Protein AF-A0A414TSV4-F1 (afdb_monomer_lite)

Secondary structure (DSSP, 8-state):
--S----TT-EEEE-S-STTPPTT-EEEEEEEEEEEEEE-TTS-EEEEEEEETTTTTPPPPSSS---SSSEEEGGGEEEPBP-HHHHHHTTPEEEE---SSS-S--EEEEEEE--TTS-HHHHHHH-EEEEEEES-TT-------SS-------SBHHHHHHHHHHTTS------

Radius of gyration: 20.11 Å; chains: 1; bounding box: 57×29×60 Å

Sequence (175 aa):
MDKLCYIPGDLVMTNGVPLGTAKDVVYRVTSSDPSKILKLDDGTVLKGVVCLENIEGAELGDKGFLLGDCCAWVKDIVPINLVPAILEKNGWNKSTSWFYVGSEERGYQFSKELDDKWDELDRMTYGDLQISQSENLRDWKYINECNHYFHFEFTYVHELQHLLYALHIDSNLKI

Foldseek 3Di:
DLDDPDAFQDWWAFCCQPVQGDGPDIWTFHHKDQCDWDADPVRDIFGIWTATPRQQPDDDDDDGDPDDHRTDTPVGIDFAFDDPVQCVQVVWDWDQDDPDDDDDRFWIKTWDFDDPPDDPVVCVAPGIQIEIDGPDPDDDPDDDDDGDHDYDDDGGLRVVLVVCVVVVHDSNTDD

pLDDT: mean 70.59, std 18.83, range [32.66, 94.94]

Organism: NCBI:txid165179

Structure (mmCIF, N/CA/C/O backbone):
data_AF-A0A414TSV4-F1
#
_entry.id   AF-A0A414TSV4-F1
#
loop_
_atom_site.group_PDB
_atom_site.id
_atom_site.type_symbol
_atom_site.label_atom_id
_atom_site.label_alt_id
_atom_site.label_comp_id
_atom_site.label_asym_id
_atom_site.label_entity_id
_atom_site.label_seq_id
_atom_site.pdbx_PDB_ins_code
_atom_site.Cartn_x
_atom_site.Cartn_y
_atom_site.Cartn_z
_atom_site.occupancy
_atom_site.B_iso_or_equiv
_atom_site.auth_seq_id
_atom_site.auth_comp_id
_atom_site.auth_asym_id
_atom_site.auth_atom_id
_atom_site.pdbx_PDB_model_num
ATOM 1 N N . MET A 1 1 ? 3.062 9.499 12.745 1.00 42.50 1 MET A N 1
ATOM 2 C CA . MET A 1 1 ? 2.212 9.586 11.538 1.00 42.50 1 MET A CA 1
ATOM 3 C C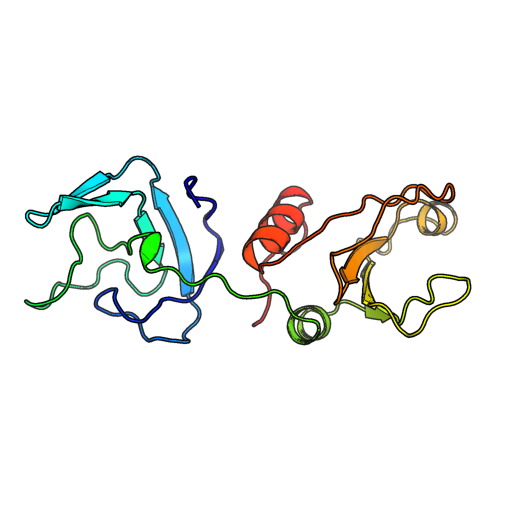 . MET A 1 1 ? 0.914 10.265 11.947 1.00 42.50 1 MET A C 1
ATOM 5 O O . MET A 1 1 ? 0.061 9.603 12.513 1.00 42.50 1 MET A O 1
ATOM 9 N N . ASP A 1 2 ? 0.803 11.584 11.767 1.00 46.34 2 ASP A N 1
ATOM 10 C CA . ASP A 1 2 ? -0.360 12.373 12.232 1.00 46.34 2 ASP A CA 1
ATOM 11 C C . ASP A 1 2 ? -1.339 12.764 11.111 1.00 46.34 2 ASP A C 1
ATOM 13 O O . ASP A 1 2 ? -2.305 13.484 11.354 1.00 46.34 2 ASP A O 1
ATOM 17 N N . LYS A 1 3 ? -1.130 12.287 9.879 1.00 63.00 3 LYS A N 1
ATOM 18 C CA . LYS A 1 3 ? -2.028 12.556 8.755 1.00 63.00 3 LYS A CA 1
ATOM 19 C C . LYS A 1 3 ? -2.385 11.239 8.078 1.00 63.00 3 LYS A C 1
ATOM 21 O O . LYS A 1 3 ? -1.498 10.477 7.715 1.00 63.00 3 LYS A O 1
ATOM 26 N N . LEU A 1 4 ? -3.682 10.961 7.977 1.00 70.94 4 LEU A N 1
ATOM 27 C CA . LEU A 1 4 ? -4.209 9.890 7.137 1.00 70.94 4 LEU A CA 1
ATOM 28 C C . LEU A 1 4 ? -3.798 10.182 5.687 1.00 70.94 4 LEU A C 1
ATOM 30 O O . LEU A 1 4 ? -4.111 11.258 5.178 1.00 70.94 4 LEU A O 1
ATOM 34 N N . CYS A 1 5 ? -3.104 9.237 5.054 1.00 82.50 5 CYS A N 1
ATOM 35 C CA . CYS A 1 5 ? -2.621 9.366 3.678 1.00 82.50 5 CYS A CA 1
ATOM 36 C C . CYS A 1 5 ? -3.336 8.426 2.699 1.00 82.50 5 CYS A C 1
ATOM 38 O O . CYS A 1 5 ? -3.011 8.451 1.525 1.00 82.50 5 CYS A O 1
ATOM 40 N N . TYR A 1 6 ? -4.283 7.600 3.151 1.00 91.81 6 TYR A N 1
ATOM 41 C CA . TYR A 1 6 ? -4.865 6.563 2.300 1.00 91.81 6 TYR A CA 1
ATOM 42 C C . TYR A 1 6 ? -6.037 7.078 1.463 1.00 91.81 6 TYR A C 1
ATOM 44 O O . TYR A 1 6 ? -6.955 7.703 2.005 1.00 91.81 6 TYR A O 1
ATOM 52 N N . ILE A 1 7 ? -6.028 6.771 0.168 1.00 91.56 7 ILE A N 1
ATOM 53 C CA . ILE A 1 7 ? -7.087 7.098 -0.794 1.00 91.56 7 ILE A CA 1
ATOM 54 C C . ILE A 1 7 ? -7.737 5.820 -1.348 1.00 91.56 7 ILE A C 1
ATOM 56 O O . ILE A 1 7 ? -7.153 4.738 -1.245 1.00 91.56 7 ILE A O 1
ATOM 60 N N . PRO A 1 8 ? -8.942 5.909 -1.941 1.00 92.50 8 PRO A N 1
ATOM 61 C CA . PRO A 1 8 ? -9.553 4.768 -2.615 1.00 92.50 8 PRO A CA 1
ATOM 62 C C . PRO A 1 8 ? -8.612 4.151 -3.659 1.00 92.50 8 PRO A C 1
ATOM 64 O O . PRO A 1 8 ? -8.054 4.862 -4.492 1.00 92.50 8 PRO A O 1
ATOM 67 N N . GLY A 1 9 ? -8.448 2.828 -3.616 1.00 92.44 9 GLY A N 1
ATOM 68 C CA . GLY A 1 9 ? -7.538 2.081 -4.487 1.00 92.44 9 GLY A CA 1
ATOM 69 C C . GLY A 1 9 ? -6.215 1.669 -3.838 1.00 92.44 9 GLY A C 1
ATOM 70 O O . GLY A 1 9 ? -5.592 0.721 -4.329 1.00 92.44 9 GLY A O 1
ATOM 71 N N . ASP A 1 10 ? -5.821 2.307 -2.732 1.00 94.94 10 ASP A N 1
ATOM 72 C CA . ASP A 1 10 ? -4.582 1.982 -2.022 1.00 94.94 10 ASP A CA 1
ATOM 73 C C . ASP A 1 10 ? -4.588 0.545 -1.498 1.00 94.94 10 ASP A C 1
ATOM 75 O O . ASP A 1 10 ? -5.600 0.042 -1.001 1.00 94.94 10 ASP A O 1
ATOM 79 N N . LEU A 1 11 ? -3.428 -0.103 -1.589 1.00 94.56 11 LEU A N 1
ATOM 80 C CA . LEU A 1 11 ? -3.197 -1.441 -1.062 1.00 94.56 11 LEU A CA 1
ATOM 81 C C . LEU A 1 11 ? -2.569 -1.353 0.323 1.00 94.56 11 LEU A C 1
ATOM 83 O O . LEU A 1 11 ? -1.513 -0.746 0.522 1.00 94.56 11 LEU A O 1
ATOM 87 N N . VAL A 1 12 ? -3.220 -1.999 1.283 1.00 92.50 12 VAL A N 1
ATOM 88 C CA . VAL A 1 12 ? -2.820 -1.981 2.687 1.00 92.50 12 VAL A CA 1
ATOM 89 C C . VAL A 1 12 ? -2.937 -3.367 3.308 1.00 92.50 12 VAL A C 1
ATOM 91 O O . VAL A 1 12 ? -3.697 -4.209 2.840 1.00 92.50 12 VAL A O 1
ATOM 94 N N . MET A 1 13 ? -2.200 -3.610 4.388 1.00 90.94 13 MET A N 1
ATOM 95 C CA . MET A 1 13 ? -2.432 -4.755 5.270 1.00 90.94 13 MET A CA 1
ATOM 96 C C . MET A 1 13 ? -3.025 -4.275 6.593 1.00 90.94 13 MET A C 1
ATOM 98 O O . MET A 1 13 ? -3.060 -3.078 6.882 1.00 90.94 13 MET A O 1
ATOM 102 N N . THR A 1 14 ? -3.470 -5.212 7.425 1.00 86.06 14 THR A N 1
ATOM 103 C CA . THR A 1 14 ? -3.866 -4.912 8.806 1.00 86.06 14 THR A CA 1
ATOM 104 C C . THR A 1 14 ? -3.026 -5.711 9.790 1.00 86.06 14 THR A C 1
ATOM 106 O O . THR A 1 14 ? -2.510 -6.783 9.470 1.00 86.06 14 THR A O 1
ATOM 109 N N . ASN A 1 15 ? -2.925 -5.217 11.018 1.00 84.12 15 ASN A N 1
ATOM 110 C CA . ASN A 1 15 ? -2.310 -5.944 12.128 1.00 84.12 15 ASN A CA 1
ATOM 111 C C . ASN A 1 15 ? -3.186 -7.110 12.658 1.00 84.12 15 ASN A C 1
ATOM 113 O O . ASN A 1 15 ? -2.787 -7.767 13.620 1.00 84.12 15 ASN A O 1
ATOM 117 N N . GLY A 1 16 ? -4.353 -7.369 12.048 1.00 74.06 16 GLY A N 1
ATOM 118 C CA . GLY A 1 16 ? -5.330 -8.383 12.466 1.00 74.06 16 GLY A CA 1
ATOM 119 C C . GLY A 1 16 ? -6.261 -7.956 13.609 1.00 74.06 16 GLY A C 1
ATOM 120 O O . GLY A 1 16 ? -6.963 -8.798 14.159 1.00 74.06 16 GLY A O 1
ATOM 121 N N . VAL A 1 17 ? -6.241 -6.678 14.004 1.00 70.69 17 VAL A N 1
ATOM 122 C CA . VAL A 1 17 ? -7.072 -6.122 15.089 1.00 70.69 17 VAL A CA 1
ATOM 123 C C . VAL A 1 17 ? -8.456 -5.617 14.635 1.00 70.69 17 VAL A C 1
ATOM 125 O O . VAL A 1 17 ? -9.365 -5.629 15.466 1.00 70.69 17 VAL A O 1
ATOM 128 N N . PRO A 1 18 ? -8.709 -5.237 13.367 1.00 64.44 18 PRO A N 1
ATOM 129 C CA . PRO A 1 18 ? -10.083 -5.038 12.911 1.00 64.44 18 PRO A CA 1
ATOM 130 C C . PRO A 1 18 ? -10.852 -6.369 12.890 1.00 64.44 18 PRO A C 1
ATOM 132 O O . PRO A 1 18 ? -10.386 -7.355 12.315 1.00 64.44 18 PRO A O 1
ATOM 135 N N . LEU A 1 19 ? -12.047 -6.410 13.494 1.00 59.78 19 LEU A N 1
ATOM 136 C CA . LEU A 1 19 ? -12.916 -7.587 13.414 1.00 59.78 19 LEU A CA 1
ATOM 137 C C . LEU A 1 19 ? -13.210 -7.896 11.936 1.00 59.78 19 LEU A C 1
ATOM 139 O O . LEU A 1 19 ? -13.755 -7.057 11.224 1.00 59.78 19 LEU A O 1
ATOM 143 N N . GLY A 1 20 ? -12.832 -9.090 11.477 1.00 63.94 20 GLY A N 1
ATOM 144 C CA . GLY A 1 20 ? -13.040 -9.526 10.092 1.00 63.94 20 GLY A CA 1
ATOM 145 C C . GLY A 1 20 ? -11.825 -9.389 9.171 1.00 63.94 20 GLY A C 1
ATOM 146 O O . GLY A 1 20 ? -11.886 -9.887 8.047 1.00 63.94 20 GLY A O 1
ATOM 147 N N . THR A 1 21 ? -10.705 -8.808 9.622 1.00 74.00 21 THR A N 1
ATOM 148 C CA . THR A 1 21 ? -9.454 -8.870 8.855 1.00 74.00 21 THR A CA 1
ATOM 149 C C . THR A 1 21 ? -8.511 -9.948 9.351 1.00 74.00 21 THR A C 1
ATOM 151 O O . THR A 1 21 ? -8.394 -10.241 10.538 1.00 74.00 21 THR A O 1
ATOM 154 N N . ALA A 1 22 ? -7.802 -10.544 8.402 1.00 79.81 22 ALA A N 1
ATOM 155 C CA . ALA A 1 22 ? -6.681 -11.411 8.664 1.00 79.81 22 ALA A CA 1
ATOM 156 C C . ALA A 1 22 ? -5.394 -10.584 8.632 1.00 79.81 22 ALA A C 1
ATOM 158 O O . ALA A 1 22 ? -5.221 -9.662 7.825 1.00 79.81 22 ALA A O 1
ATOM 159 N N . LYS A 1 23 ? -4.480 -10.932 9.533 1.00 83.00 23 LYS A N 1
ATOM 160 C CA . LYS A 1 23 ? -3.115 -10.422 9.503 1.00 83.00 23 LYS A CA 1
ATOM 161 C C . LYS A 1 23 ? -2.421 -10.902 8.223 1.00 83.00 23 LYS A C 1
ATOM 163 O O . LYS A 1 23 ? -2.694 -12.006 7.760 1.00 83.00 23 LYS A O 1
ATOM 168 N N . ASP A 1 24 ? -1.533 -10.073 7.679 1.00 82.69 24 ASP A N 1
ATOM 169 C CA . ASP A 1 24 ? -0.718 -10.380 6.492 1.00 82.69 24 ASP A CA 1
ATOM 170 C C . ASP A 1 24 ? -1.549 -10.642 5.215 1.00 82.69 24 ASP A C 1
ATOM 172 O O . ASP A 1 24 ? -1.051 -11.178 4.226 1.00 82.69 24 ASP A O 1
ATOM 176 N N . VAL A 1 25 ? -2.822 -10.228 5.220 1.00 86.62 25 VAL A N 1
ATOM 177 C CA . VAL A 1 25 ? -3.697 -10.201 4.044 1.00 86.62 25 VAL A CA 1
ATOM 178 C C . VAL A 1 25 ? -3.771 -8.778 3.505 1.00 86.62 25 VAL A C 1
ATOM 180 O O . VAL A 1 25 ? -3.905 -7.816 4.265 1.00 86.62 25 VAL A O 1
ATOM 183 N N . VAL A 1 26 ? -3.670 -8.658 2.181 1.00 90.81 26 VAL A N 1
ATOM 184 C CA . VAL A 1 26 ? -3.775 -7.386 1.464 1.00 90.81 26 VAL A CA 1
ATOM 185 C C . VAL A 1 26 ? -5.244 -7.051 1.231 1.00 90.81 26 VAL A C 1
ATOM 187 O O . VAL A 1 26 ? -6.017 -7.873 0.742 1.00 90.81 26 VAL A O 1
ATOM 190 N N . TYR A 1 27 ? -5.602 -5.817 1.553 1.00 90.50 27 TYR A N 1
ATOM 191 C CA . TYR A 1 27 ? -6.912 -5.227 1.338 1.00 90.50 27 TYR A CA 1
ATOM 192 C C . TYR A 1 27 ? -6.776 -3.978 0.480 1.00 90.50 27 TYR A C 1
ATOM 194 O O . TYR A 1 27 ? -5.754 -3.288 0.524 1.00 90.50 27 TYR A O 1
ATOM 202 N N . ARG A 1 28 ? -7.836 -3.663 -0.263 1.00 92.19 28 ARG A N 1
ATOM 203 C CA . ARG A 1 28 ? -7.959 -2.390 -0.963 1.00 92.19 28 ARG A CA 1
ATOM 204 C C . ARG A 1 28 ? -8.810 -1.423 -0.159 1.00 92.19 28 ARG A C 1
ATOM 206 O O . ARG A 1 28 ? -9.862 -1.798 0.361 1.00 92.19 28 ARG A O 1
ATOM 213 N N . VAL A 1 29 ? -8.355 -0.181 -0.094 1.00 91.75 29 VAL A N 1
ATOM 214 C CA . VAL A 1 29 ? -9.101 0.931 0.491 1.00 91.75 29 VAL A CA 1
ATOM 215 C C . VAL A 1 29 ? -10.253 1.331 -0.430 1.00 91.75 29 VAL A C 1
ATOM 217 O O . VAL A 1 29 ? -10.033 1.601 -1.608 1.00 91.75 29 VAL A O 1
ATOM 220 N N . THR A 1 30 ? -11.473 1.403 0.103 1.00 91.06 30 THR A N 1
ATOM 221 C CA . THR A 1 30 ? -12.664 1.889 -0.621 1.00 91.06 30 THR A CA 1
ATOM 222 C C . THR A 1 30 ? -12.961 3.347 -0.310 1.00 91.06 30 THR A C 1
ATOM 224 O O . THR A 1 30 ? -13.335 4.116 -1.192 1.00 91.06 30 THR A O 1
ATOM 227 N N . SER A 1 31 ? -12.767 3.753 0.942 1.00 89.81 31 SER A N 1
ATOM 228 C CA . SER A 1 31 ? -12.894 5.139 1.382 1.00 89.81 31 SER A CA 1
ATOM 229 C C . SER A 1 31 ? -12.101 5.375 2.663 1.00 89.81 31 SER A C 1
ATOM 231 O O . SER A 1 31 ? -11.645 4.439 3.323 1.00 89.81 31 SER A O 1
ATOM 233 N N . SER A 1 32 ? -11.892 6.640 3.007 1.00 89.56 32 SER A N 1
ATOM 234 C CA . SER A 1 32 ? -11.176 7.021 4.214 1.00 89.56 32 SER A CA 1
ATOM 235 C C . SER A 1 32 ? -11.758 8.321 4.775 1.00 89.56 32 SER A C 1
ATOM 237 O O . SER A 1 32 ? -12.228 9.178 4.026 1.00 89.56 32 SER A O 1
ATOM 239 N N . ASP A 1 33 ? -11.777 8.453 6.100 1.00 88.12 33 ASP A N 1
ATOM 240 C CA . ASP A 1 33 ? -12.285 9.642 6.786 1.00 88.12 33 ASP A CA 1
ATOM 241 C C . ASP A 1 33 ? -11.295 10.066 7.884 1.00 88.12 33 ASP A C 1
ATOM 243 O O . ASP A 1 33 ? -11.244 9.435 8.946 1.00 88.12 33 ASP A O 1
ATOM 247 N N . PRO A 1 34 ? -10.493 11.128 7.657 1.00 88.38 34 PRO A N 1
ATOM 248 C CA . PRO A 1 34 ? -9.524 11.627 8.633 1.00 88.38 34 PRO A CA 1
ATOM 249 C C . PRO A 1 34 ? -10.170 12.353 9.814 1.00 88.38 34 PRO A C 1
ATOM 251 O O . PRO A 1 34 ? -9.498 12.587 10.818 1.00 88.38 34 PRO A O 1
ATOM 254 N N . SER A 1 35 ? -11.436 12.759 9.687 1.00 86.44 35 SER A N 1
ATOM 255 C CA . SER A 1 35 ? -12.131 13.574 10.682 1.00 86.44 35 SER A CA 1
ATOM 256 C C . SER A 1 35 ? -12.673 12.753 11.852 1.00 86.44 35 SER A C 1
ATOM 258 O O . SER A 1 35 ? -12.895 13.312 12.929 1.00 86.44 35 SER A O 1
ATOM 260 N N . LYS A 1 36 ? -12.837 11.430 11.684 1.00 85.25 36 LYS A N 1
ATOM 261 C CA . LYS A 1 36 ? -13.298 10.551 12.765 1.00 85.25 36 LYS A CA 1
ATOM 262 C C . LYS A 1 36 ? -12.276 10.503 13.899 1.00 85.25 36 LYS A C 1
ATOM 264 O O . LYS A 1 36 ? -11.099 10.198 13.698 1.00 85.25 36 LYS A O 1
ATOM 269 N N . ILE A 1 37 ? -12.750 10.767 15.113 1.00 86.62 37 ILE A N 1
ATOM 270 C CA . ILE A 1 37 ? -11.963 10.698 16.344 1.00 86.62 37 ILE A CA 1
ATOM 271 C C . ILE A 1 37 ? -12.782 9.948 17.391 1.00 86.62 37 ILE A C 1
ATOM 273 O O . ILE A 1 37 ? -13.922 10.321 17.661 1.00 86.62 37 ILE A O 1
ATOM 277 N N . LEU A 1 38 ? -12.192 8.928 18.013 1.00 84.38 38 LEU A N 1
ATOM 278 C CA . LEU A 1 38 ? -12.786 8.205 19.139 1.00 84.38 38 LEU A CA 1
ATOM 279 C C . LEU A 1 38 ? -11.841 8.265 20.337 1.00 84.38 38 LEU A C 1
ATOM 281 O O . LEU A 1 38 ? -10.663 7.935 20.221 1.00 84.38 38 LEU A O 1
ATOM 285 N N . LYS A 1 39 ? -12.358 8.685 21.492 1.00 87.62 39 LYS A N 1
ATOM 286 C CA . LYS A 1 39 ? -11.641 8.634 22.770 1.00 87.62 39 LYS A CA 1
ATOM 287 C C . LYS A 1 39 ? -12.192 7.468 23.581 1.00 87.62 39 LYS A C 1
ATOM 289 O O . LYS A 1 39 ? -13.400 7.411 23.789 1.00 87.62 39 LYS A O 1
ATOM 294 N N . LEU A 1 40 ? -11.323 6.555 23.991 1.00 85.19 40 LEU A N 1
ATOM 295 C CA . LEU A 1 40 ? -11.667 5.421 24.845 1.00 85.19 40 LEU A CA 1
ATOM 296 C C . LEU A 1 40 ? -11.515 5.800 26.324 1.00 85.19 40 LEU A C 1
ATOM 298 O O . LEU A 1 40 ? -10.789 6.738 26.663 1.00 85.19 40 LEU A O 1
ATOM 302 N N . ASP A 1 41 ? -12.180 5.048 27.202 1.00 85.81 41 ASP A N 1
ATOM 303 C CA . ASP A 1 41 ? -12.180 5.291 28.654 1.00 85.81 41 ASP A CA 1
ATOM 304 C C . ASP A 1 41 ? -10.787 5.146 29.292 1.00 85.81 41 ASP A C 1
ATOM 306 O O . ASP A 1 41 ? -10.511 5.741 30.332 1.00 85.81 41 ASP A O 1
ATOM 310 N N . ASP A 1 42 ? -9.885 4.397 28.652 1.00 87.06 42 ASP A N 1
ATOM 311 C CA . ASP A 1 42 ? -8.481 4.247 29.056 1.00 87.06 42 ASP A CA 1
ATOM 312 C C . ASP A 1 42 ? -7.588 5.437 28.642 1.00 87.06 42 ASP A C 1
ATOM 314 O O . ASP A 1 42 ? -6.384 5.440 28.901 1.00 87.06 42 ASP A O 1
ATOM 318 N N . GLY A 1 43 ? -8.170 6.457 28.002 1.00 88.00 43 GLY A N 1
ATOM 319 C CA . GLY A 1 43 ? -7.472 7.642 27.509 1.00 88.00 43 GLY A CA 1
ATOM 320 C C . GLY A 1 43 ? -6.883 7.498 26.103 1.00 88.00 43 GLY A C 1
ATOM 321 O O . GLY A 1 43 ? -6.353 8.478 25.571 1.00 88.00 43 GLY A O 1
ATOM 322 N N . THR A 1 44 ? -6.993 6.331 25.462 1.00 86.25 44 THR A N 1
ATOM 323 C CA . THR A 1 44 ? -6.553 6.130 24.077 1.00 86.25 44 THR A CA 1
ATOM 324 C C . THR A 1 44 ? -7.380 6.989 23.121 1.00 86.25 44 THR A C 1
ATOM 326 O O . THR A 1 44 ? -8.610 6.989 23.166 1.00 86.25 44 THR A O 1
ATOM 329 N N . VAL A 1 45 ? -6.711 7.698 22.206 1.00 87.75 45 VAL A N 1
ATOM 330 C CA . VAL A 1 45 ? -7.363 8.499 21.158 1.00 87.75 45 VAL A CA 1
ATOM 331 C C . VAL A 1 45 ? -7.086 7.882 19.795 1.00 87.75 45 VAL A C 1
ATOM 333 O O . VAL A 1 45 ? -5.950 7.878 19.323 1.00 87.75 45 VAL A O 1
ATOM 336 N N . LEU A 1 46 ? -8.136 7.390 19.149 1.00 86.44 46 LEU A N 1
ATOM 337 C CA . LEU A 1 46 ? -8.104 6.887 17.783 1.00 86.44 46 LEU A CA 1
ATOM 338 C C . LEU A 1 46 ? -8.451 8.022 16.822 1.00 86.44 46 LEU A C 1
ATOM 340 O O . LEU A 1 46 ? -9.371 8.797 17.085 1.00 86.44 46 LEU A O 1
ATOM 344 N N . LYS A 1 47 ? -7.700 8.134 15.724 1.00 87.44 47 LYS A N 1
ATOM 345 C CA . LYS A 1 47 ? -7.871 9.175 14.707 1.00 87.44 47 LYS A CA 1
ATOM 346 C C . LYS A 1 47 ? -7.884 8.546 13.325 1.00 87.44 47 LYS A C 1
ATOM 348 O O . LYS A 1 47 ? -6.975 7.785 12.997 1.00 87.44 47 LYS A O 1
ATOM 353 N N . GLY A 1 48 ? -8.862 8.941 12.525 1.00 88.25 48 GLY A N 1
ATOM 354 C CA . GLY A 1 48 ? -9.019 8.523 11.146 1.00 88.25 48 GLY A CA 1
ATOM 355 C C . GLY A 1 48 ? -9.473 7.073 10.995 1.00 88.25 48 GLY A C 1
ATOM 356 O O . GLY A 1 48 ? -9.001 6.172 11.693 1.00 88.25 48 GLY A O 1
ATOM 357 N N . VAL A 1 49 ? -10.353 6.837 10.030 1.00 87.00 49 VAL A N 1
ATOM 358 C CA . VAL A 1 49 ? -10.778 5.488 9.639 1.00 87.00 49 VAL A CA 1
ATOM 359 C C . VAL A 1 49 ? -10.542 5.245 8.154 1.00 87.00 49 VAL A C 1
ATOM 361 O O . VAL A 1 49 ? -10.494 6.182 7.357 1.00 87.00 49 VAL A O 1
ATOM 364 N N . VAL A 1 50 ? -10.388 3.975 7.798 1.00 87.88 50 VAL A N 1
ATOM 365 C CA . VAL A 1 50 ? -10.202 3.474 6.438 1.00 87.88 50 VAL A CA 1
ATOM 366 C C . VAL A 1 50 ? -11.145 2.299 6.236 1.00 87.88 50 VAL A C 1
ATOM 368 O O . VAL A 1 50 ? -11.145 1.353 7.021 1.00 87.88 50 VAL A O 1
ATOM 371 N N . CYS A 1 51 ? -11.958 2.356 5.196 1.00 87.88 51 CYS A N 1
ATOM 372 C CA . CYS A 1 51 ? -12.907 1.310 4.845 1.00 87.88 51 CYS A CA 1
ATOM 373 C C . CYS A 1 51 ? -12.267 0.412 3.780 1.00 87.88 51 CYS A C 1
ATOM 375 O O . CYS A 1 51 ? -11.548 0.902 2.905 1.00 87.88 51 CYS A O 1
ATOM 377 N N . LEU A 1 52 ? -12.464 -0.902 3.897 1.00 86.88 52 LEU A N 1
ATOM 378 C CA . LEU A 1 52 ? -11.766 -1.917 3.101 1.00 86.88 52 LEU A CA 1
ATOM 379 C C . LEU A 1 52 ? -12.780 -2.777 2.330 1.00 86.88 52 LEU A C 1
ATOM 381 O O . LEU A 1 52 ? -13.830 -3.099 2.883 1.00 86.88 52 LEU A O 1
ATOM 385 N N . GLU A 1 53 ? -12.445 -3.202 1.102 1.00 82.38 53 GLU A N 1
ATOM 386 C CA . GLU A 1 53 ? -13.357 -3.928 0.178 1.00 82.38 53 GLU A CA 1
ATOM 387 C C . GLU A 1 53 ? -14.032 -5.180 0.782 1.00 82.38 53 GLU A C 1
ATOM 389 O O . GLU A 1 53 ? -15.119 -5.552 0.359 1.00 82.38 53 GLU A O 1
ATOM 394 N N . ASN A 1 54 ? -13.423 -5.819 1.789 1.00 69.81 54 ASN A N 1
ATOM 395 C CA . ASN A 1 54 ? -13.933 -7.052 2.411 1.00 69.81 54 ASN A CA 1
ATOM 396 C C . ASN A 1 54 ? -14.624 -6.844 3.774 1.00 69.81 54 ASN A C 1
ATOM 398 O O . ASN A 1 54 ? -15.004 -7.822 4.413 1.00 69.81 54 ASN A O 1
ATOM 402 N N . ILE A 1 55 ? -14.737 -5.601 4.254 1.00 67.69 55 ILE A N 1
ATOM 403 C CA . ILE A 1 55 ? -15.352 -5.272 5.559 1.00 67.69 55 ILE A CA 1
ATOM 404 C C . ILE A 1 55 ? -16.643 -4.465 5.371 1.00 67.69 55 ILE A C 1
ATOM 406 O O . ILE A 1 55 ? -17.428 -4.318 6.305 1.00 67.69 55 ILE A O 1
ATOM 410 N N . GLU A 1 56 ? -16.904 -3.973 4.159 1.00 57.34 56 GLU A N 1
ATOM 411 C CA . GLU A 1 56 ? -18.129 -3.248 3.837 1.00 57.34 56 GLU A CA 1
ATOM 412 C C . GLU A 1 56 ? -19.361 -4.147 4.068 1.00 57.34 56 GLU A C 1
ATOM 414 O O . GLU A 1 56 ? -19.570 -5.139 3.375 1.00 57.34 56 GLU A O 1
ATOM 419 N N . GLY A 1 57 ? -20.160 -3.827 5.094 1.00 51.50 57 GLY A N 1
ATOM 420 C CA . GLY A 1 57 ? -21.368 -4.578 5.452 1.00 51.50 57 GLY A CA 1
ATOM 421 C C . GLY A 1 57 ? -21.169 -5.789 6.375 1.00 51.50 57 GLY A C 1
ATOM 422 O O . GLY A 1 57 ? -22.117 -6.550 6.558 1.00 51.50 57 GLY A O 1
ATOM 423 N N . ALA A 1 58 ? -19.988 -5.993 6.972 1.00 55.34 58 ALA A N 1
ATOM 424 C CA . ALA A 1 58 ? -19.789 -7.068 7.949 1.00 55.34 58 ALA A CA 1
ATOM 425 C C . ALA A 1 58 ? -20.603 -6.819 9.241 1.00 55.34 58 ALA A C 1
ATOM 427 O O . ALA A 1 58 ? -20.412 -5.808 9.922 1.00 55.34 58 ALA A O 1
ATOM 428 N N . GLU A 1 59 ? -21.507 -7.745 9.591 1.00 50.91 59 GLU A N 1
ATOM 429 C CA . GLU A 1 59 ? -22.281 -7.693 10.839 1.00 50.91 59 GLU A CA 1
ATOM 430 C C . GLU A 1 59 ? -21.403 -8.002 12.065 1.00 50.91 59 GLU A C 1
ATOM 432 O O . GLU A 1 59 ? -20.525 -8.867 12.048 1.00 50.91 59 GLU A O 1
ATOM 437 N N . LEU A 1 60 ? -21.645 -7.252 13.141 1.00 51.47 60 LEU A N 1
ATOM 438 C CA . LEU A 1 60 ? -20.838 -7.232 14.358 1.00 51.47 60 LEU A CA 1
ATOM 439 C C . LEU A 1 60 ? -20.896 -8.566 15.128 1.00 51.47 60 LEU A C 1
ATOM 441 O O . LEU A 1 60 ? -21.976 -9.074 15.417 1.00 51.47 60 LEU A O 1
ATOM 445 N N . GLY A 1 61 ? -19.739 -9.069 15.566 1.00 51.88 61 GLY A N 1
ATOM 446 C CA . GLY A 1 61 ? -19.630 -10.028 16.671 1.00 51.88 61 GLY A CA 1
ATOM 447 C C . GLY A 1 61 ? -19.198 -9.332 17.969 1.00 51.88 61 GLY A C 1
ATOM 448 O O . GLY A 1 61 ? -18.411 -8.388 17.935 1.00 51.88 61 GLY A O 1
ATOM 449 N N . ASP A 1 62 ? -19.682 -9.815 19.116 1.00 43.56 62 ASP A N 1
ATOM 450 C CA . ASP A 1 62 ? -19.713 -9.122 20.423 1.00 43.56 62 ASP A CA 1
ATOM 451 C C . ASP A 1 62 ? -18.372 -8.682 21.058 1.00 43.56 62 ASP A C 1
ATOM 453 O O . ASP A 1 62 ? -18.379 -8.137 22.164 1.00 43.56 62 ASP A O 1
ATOM 457 N N . LYS A 1 63 ? -17.199 -8.898 20.443 1.00 45.34 63 LYS A N 1
ATOM 458 C CA . LYS A 1 63 ? -15.902 -8.565 21.071 1.00 45.34 63 LYS A CA 1
ATOM 459 C C . LYS A 1 63 ? -14.806 -8.155 20.074 1.00 45.34 63 LYS A C 1
ATOM 461 O O . LYS A 1 63 ? -13.988 -8.990 19.707 1.00 45.34 63 LYS A O 1
ATOM 466 N N . GLY A 1 64 ? -14.724 -6.859 19.737 1.00 48.44 64 GLY A N 1
ATOM 467 C CA . GLY A 1 64 ? -13.503 -6.220 19.194 1.00 48.44 64 GLY A CA 1
ATOM 468 C C . GLY A 1 64 ? -13.742 -5.101 18.161 1.00 48.44 64 GLY A C 1
ATOM 469 O O . GLY A 1 64 ? -13.907 -5.353 16.983 1.00 48.44 64 GLY A O 1
ATOM 470 N N . PHE A 1 65 ? -13.777 -3.848 18.613 1.00 50.81 65 PHE A N 1
ATOM 471 C CA . PHE A 1 65 ? -13.944 -2.588 17.857 1.00 50.81 65 PHE A CA 1
ATOM 472 C C . PHE A 1 65 ? -14.109 -2.615 16.316 1.00 50.81 65 PHE A C 1
ATOM 474 O O . PHE A 1 65 ? -13.169 -2.370 15.563 1.00 50.81 65 PHE A O 1
ATOM 481 N N . LEU A 1 66 ? -15.376 -2.693 15.894 1.00 57.09 66 LEU A N 1
ATOM 482 C CA . LEU A 1 66 ? -15.953 -1.947 14.770 1.00 57.09 66 LEU A CA 1
ATOM 483 C C . LEU A 1 66 ? -16.920 -0.915 15.376 1.00 57.09 66 LEU A C 1
ATOM 485 O O . LEU A 1 66 ? -18.014 -1.272 15.799 1.00 57.09 66 LEU A O 1
ATOM 489 N N . LEU A 1 67 ? -16.534 0.356 15.498 1.00 49.75 67 LEU A N 1
ATOM 490 C CA . LEU A 1 67 ? -17.452 1.407 15.963 1.00 49.75 67 LEU A CA 1
ATOM 491 C C . LEU A 1 67 ? -17.336 2.629 15.054 1.00 49.75 67 LEU A C 1
ATOM 493 O O . LEU A 1 67 ? -16.472 3.486 15.239 1.00 49.75 67 LEU A O 1
ATOM 497 N N . GLY A 1 68 ? -18.234 2.648 14.062 1.00 48.22 68 GLY A N 1
ATOM 498 C CA . GLY A 1 68 ? -18.490 3.749 13.136 1.00 48.22 68 GLY A CA 1
ATOM 499 C C . GLY A 1 68 ? -18.426 3.329 11.666 1.00 48.22 68 GLY A C 1
ATOM 500 O O . GLY A 1 68 ? -17.470 3.698 10.989 1.00 48.22 68 GLY A O 1
ATOM 501 N N . ASP A 1 69 ? -19.454 2.617 11.190 1.00 54.50 69 ASP A N 1
ATOM 502 C CA . ASP A 1 69 ? -19.734 2.319 9.772 1.00 54.50 69 ASP A CA 1
ATOM 503 C C . ASP A 1 69 ? -18.714 1.408 9.053 1.00 54.50 69 ASP A C 1
ATOM 505 O O . ASP A 1 69 ? -18.081 1.840 8.111 1.00 54.50 69 ASP A O 1
ATOM 509 N N . CYS A 1 70 ? -18.540 0.138 9.448 1.00 63.56 70 CYS A N 1
ATOM 510 C CA . CYS A 1 70 ? -17.789 -0.872 8.660 1.00 63.56 70 CYS A CA 1
ATOM 511 C C . CYS A 1 70 ? -16.324 -0.528 8.261 1.00 63.56 70 CYS A C 1
ATOM 513 O O . CYS A 1 70 ? -15.838 -1.010 7.237 1.00 63.56 70 CYS A O 1
ATOM 515 N N . CYS A 1 71 ? -15.598 0.282 9.043 1.00 76.19 71 CYS A N 1
ATOM 516 C CA . CYS A 1 71 ? -14.223 0.708 8.717 1.00 76.19 71 CYS A CA 1
ATOM 517 C C . CYS A 1 71 ? -13.203 0.333 9.811 1.00 76.19 71 CYS A C 1
ATOM 519 O O . CYS A 1 71 ? -13.544 0.207 10.988 1.00 76.19 71 CYS A O 1
ATOM 521 N N . ALA A 1 72 ? -11.935 0.186 9.418 1.00 83.06 72 ALA A N 1
ATOM 522 C CA . ALA A 1 72 ? -10.784 -0.037 10.293 1.00 83.06 72 ALA A CA 1
ATOM 523 C C . ALA A 1 72 ? -10.153 1.293 10.741 1.00 83.06 72 ALA A C 1
ATOM 525 O O . ALA A 1 72 ? -10.172 2.284 10.010 1.00 83.06 72 ALA A O 1
ATOM 526 N N . TRP A 1 73 ? -9.547 1.332 11.930 1.00 86.31 73 TRP A N 1
ATOM 527 C CA . TRP A 1 73 ? -8.795 2.508 12.378 1.00 86.31 73 TRP A CA 1
ATOM 528 C C . TRP A 1 73 ? -7.428 2.581 11.701 1.00 86.31 73 TRP A C 1
ATOM 530 O O . TRP A 1 73 ? -6.750 1.569 11.546 1.00 86.31 73 TRP A O 1
ATOM 540 N N . VAL A 1 74 ? -6.964 3.794 11.382 1.00 87.62 74 VAL A N 1
ATOM 541 C CA . VAL A 1 74 ? -5.653 4.010 10.731 1.00 87.62 74 VAL A CA 1
ATOM 542 C C . VAL A 1 74 ? -4.500 3.386 11.511 1.00 87.62 74 VAL A C 1
ATOM 544 O O . VAL A 1 74 ? -3.571 2.858 10.910 1.00 87.62 74 VAL A O 1
ATOM 547 N N . LYS A 1 75 ? -4.566 3.409 12.847 1.00 86.81 75 LYS A N 1
ATOM 548 C CA . LYS A 1 75 ? -3.545 2.802 13.714 1.00 86.81 75 LYS A CA 1
ATOM 549 C C . LYS A 1 75 ? -3.373 1.290 13.510 1.00 86.81 75 LYS A C 1
ATOM 551 O O . LYS A 1 75 ? -2.337 0.754 13.887 1.00 86.81 75 LYS A O 1
ATOM 556 N N . ASP A 1 76 ? -4.385 0.623 12.958 1.00 86.06 76 ASP A N 1
ATOM 557 C CA . ASP A 1 76 ? -4.407 -0.823 12.738 1.00 86.06 76 ASP A CA 1
ATOM 558 C C . ASP A 1 76 ? -4.013 -1.198 11.302 1.00 86.06 76 ASP A C 1
ATOM 560 O O . ASP A 1 76 ? -3.826 -2.377 10.987 1.00 86.06 76 ASP A O 1
ATOM 564 N N . ILE A 1 77 ? -3.840 -0.191 10.441 1.00 88.25 77 ILE A N 1
ATOM 565 C CA . ILE A 1 77 ? -3.322 -0.349 9.090 1.00 88.25 77 ILE A CA 1
ATOM 566 C C . ILE A 1 77 ? -1.803 -0.506 9.139 1.00 88.25 77 ILE A C 1
ATOM 568 O O . ILE A 1 77 ? -1.085 0.306 9.723 1.00 88.25 77 ILE A O 1
ATOM 572 N N . VAL A 1 78 ? -1.316 -1.549 8.475 1.00 90.19 78 VAL A N 1
ATOM 573 C CA . VAL A 1 78 ? 0.105 -1.817 8.272 1.00 90.19 78 VAL A CA 1
ATOM 574 C C . VAL A 1 78 ? 0.435 -1.470 6.818 1.00 90.19 78 VAL A C 1
ATOM 576 O O . VAL A 1 78 ? -0.074 -2.136 5.909 1.00 90.19 78 VAL A O 1
ATOM 579 N N . PRO A 1 79 ? 1.249 -0.430 6.561 1.00 90.50 79 PRO A N 1
ATOM 580 C CA . PRO A 1 79 ? 1.631 -0.087 5.201 1.00 90.50 79 PRO A CA 1
ATOM 581 C C . PRO A 1 79 ? 2.509 -1.193 4.603 1.00 90.50 79 PRO A C 1
ATOM 583 O O . PRO A 1 79 ? 3.323 -1.811 5.291 1.00 90.50 79 PRO A O 1
ATOM 586 N N . ILE A 1 80 ? 2.337 -1.452 3.307 1.00 91.44 80 ILE A N 1
ATOM 587 C CA . ILE A 1 80 ? 3.117 -2.459 2.583 1.00 91.44 80 ILE A CA 1
ATOM 588 C C . ILE A 1 80 ? 4.421 -1.809 2.122 1.00 91.44 80 ILE A C 1
ATOM 590 O O . ILE A 1 80 ? 4.386 -0.806 1.408 1.00 91.44 80 ILE A O 1
ATOM 594 N N . ASN A 1 81 ? 5.563 -2.375 2.517 1.00 90.31 81 ASN A N 1
ATOM 595 C CA . ASN A 1 81 ? 6.873 -1.916 2.053 1.00 90.31 81 ASN A CA 1
ATOM 596 C C . ASN A 1 81 ? 6.993 -2.090 0.539 1.00 90.31 81 ASN A C 1
ATOM 598 O O . ASN A 1 81 ? 6.698 -3.162 0.006 1.00 90.31 81 ASN A O 1
ATOM 602 N N . LEU A 1 82 ? 7.477 -1.056 -0.144 1.00 86.00 82 LEU A N 1
ATOM 603 C CA . LEU A 1 82 ? 7.865 -1.173 -1.540 1.00 86.00 82 LEU A CA 1
ATOM 604 C C . LEU A 1 82 ? 9.213 -1.896 -1.610 1.00 86.00 82 LEU A C 1
ATOM 606 O O . LEU A 1 82 ? 10.216 -1.413 -1.091 1.00 86.00 82 LEU A O 1
ATOM 610 N N . VAL A 1 83 ? 9.246 -3.062 -2.251 1.00 85.44 83 VAL A N 1
ATOM 611 C CA . VAL A 1 83 ? 10.468 -3.863 -2.420 1.00 85.44 83 VAL A CA 1
ATOM 612 C C . VAL A 1 83 ? 10.723 -4.153 -3.901 1.00 85.44 83 VAL A C 1
ATOM 614 O O . VAL A 1 83 ? 9.758 -4.195 -4.671 1.00 85.44 83 VAL A O 1
ATOM 617 N N . PRO A 1 84 ? 11.980 -4.427 -4.308 1.00 82.19 84 PRO A N 1
ATOM 618 C CA . PRO A 1 84 ? 12.340 -4.726 -5.698 1.00 82.19 84 PRO A CA 1
ATOM 619 C C . PRO A 1 84 ? 11.423 -5.755 -6.370 1.00 82.19 84 PRO A C 1
ATOM 621 O O . PRO A 1 84 ? 10.957 -5.539 -7.485 1.00 82.19 84 PRO A O 1
ATOM 624 N N . ALA A 1 85 ? 11.084 -6.828 -5.650 1.00 87.38 85 ALA A N 1
ATOM 625 C CA . ALA A 1 85 ? 10.236 -7.905 -6.157 1.00 87.38 85 ALA A CA 1
ATOM 626 C C . ALA A 1 85 ? 8.826 -7.435 -6.570 1.00 87.38 85 ALA A C 1
ATOM 628 O O . ALA A 1 85 ? 8.241 -7.993 -7.497 1.00 87.38 85 ALA A O 1
ATOM 629 N N . ILE A 1 86 ? 8.278 -6.400 -5.917 1.00 89.88 86 ILE A N 1
ATOM 630 C CA . ILE A 1 86 ? 6.982 -5.817 -6.295 1.00 89.88 86 ILE A CA 1
ATOM 631 C C . ILE A 1 86 ? 7.123 -5.064 -7.620 1.00 89.88 86 ILE A C 1
ATOM 633 O O . ILE A 1 86 ? 6.289 -5.228 -8.506 1.00 89.88 86 ILE A O 1
ATOM 637 N N . LEU A 1 87 ? 8.177 -4.264 -7.788 1.00 86.56 87 LEU A N 1
ATOM 638 C CA . LEU A 1 87 ? 8.413 -3.515 -9.025 1.00 86.56 87 LEU A CA 1
ATOM 639 C C . LEU A 1 87 ? 8.619 -4.470 -10.211 1.00 86.56 87 LEU A C 1
ATOM 641 O O . LEU A 1 87 ? 7.925 -4.353 -11.222 1.00 86.56 87 LEU A O 1
ATOM 645 N N . GLU A 1 88 ? 9.470 -5.484 -10.048 1.00 86.69 88 GLU A N 1
ATOM 646 C CA . GLU A 1 88 ? 9.723 -6.520 -11.061 1.00 86.69 88 GLU A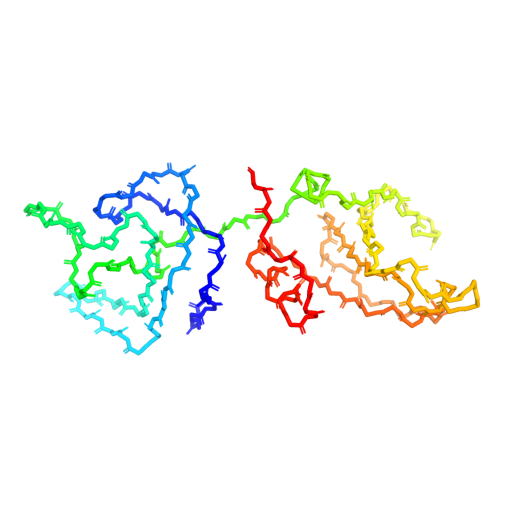 CA 1
ATOM 647 C C . GLU A 1 88 ? 8.424 -7.244 -11.474 1.00 86.69 88 GLU A C 1
ATOM 649 O O . GLU A 1 88 ? 8.121 -7.368 -12.662 1.00 86.69 88 GLU A O 1
ATOM 654 N N . LYS A 1 89 ? 7.587 -7.649 -10.505 1.00 92.38 89 LYS A N 1
ATOM 655 C CA . LYS A 1 89 ? 6.286 -8.306 -10.755 1.00 92.38 89 LYS A CA 1
ATOM 656 C C . LYS A 1 89 ? 5.295 -7.425 -11.527 1.00 92.38 89 LYS A C 1
ATOM 658 O O . LYS A 1 89 ? 4.380 -7.943 -12.171 1.00 92.38 89 LYS A O 1
ATOM 663 N N . ASN A 1 90 ? 5.471 -6.106 -11.469 1.00 90.00 90 ASN A N 1
ATOM 664 C CA . ASN A 1 90 ? 4.637 -5.111 -12.143 1.00 90.00 90 ASN A CA 1
ATOM 665 C C . ASN A 1 90 ? 5.256 -4.569 -13.443 1.00 90.00 90 ASN A C 1
ATOM 667 O O . ASN A 1 90 ? 4.805 -3.540 -13.949 1.00 90.00 90 ASN A O 1
ATOM 671 N N . GLY A 1 91 ? 6.255 -5.268 -13.994 1.00 86.44 91 GLY A N 1
ATOM 672 C CA . GLY A 1 91 ? 6.839 -4.964 -15.301 1.00 86.44 91 GLY A CA 1
ATOM 673 C C . GLY A 1 91 ? 7.811 -3.787 -15.298 1.00 86.44 91 GLY A C 1
ATOM 674 O O . GLY A 1 91 ? 8.069 -3.219 -16.353 1.00 86.44 91 GLY A O 1
ATOM 675 N N . TRP A 1 92 ? 8.329 -3.398 -14.132 1.00 83.62 92 TRP A N 1
ATOM 676 C CA . TRP A 1 92 ? 9.399 -2.411 -14.061 1.00 83.62 92 TRP A CA 1
ATOM 677 C C . TRP A 1 92 ? 10.731 -3.065 -14.403 1.00 83.62 92 TRP A C 1
ATOM 679 O O . TRP A 1 92 ? 11.079 -4.119 -13.864 1.00 83.62 92 TRP A O 1
ATOM 689 N N . ASN A 1 93 ? 11.492 -2.412 -15.274 1.00 77.25 93 ASN A N 1
ATOM 690 C CA . ASN A 1 93 ? 12.797 -2.894 -15.686 1.00 77.25 93 ASN A CA 1
ATOM 691 C C . ASN A 1 93 ? 13.824 -2.527 -14.625 1.00 77.25 93 ASN A C 1
ATOM 693 O O . ASN A 1 93 ? 14.066 -1.352 -14.359 1.00 77.25 93 ASN A O 1
ATOM 697 N N . LYS A 1 94 ? 14.430 -3.548 -14.026 1.00 75.69 94 LYS A N 1
ATOM 698 C CA . LYS A 1 94 ? 15.521 -3.380 -13.076 1.00 75.69 94 LYS A CA 1
ATOM 699 C C . LYS A 1 94 ? 16.834 -3.204 -13.818 1.00 75.69 94 LYS A C 1
ATOM 701 O O . LYS A 1 94 ? 17.254 -4.096 -14.554 1.00 75.69 94 LYS A O 1
ATOM 706 N N . SER A 1 95 ? 17.518 -2.104 -13.552 1.00 68.06 95 SER A N 1
ATOM 707 C CA . SER A 1 95 ? 18.920 -1.929 -13.893 1.00 68.06 95 SER A CA 1
ATOM 708 C C . SER A 1 95 ? 19.744 -1.781 -12.616 1.00 68.06 95 SER A C 1
ATOM 710 O O . SER A 1 95 ? 19.362 -1.119 -11.645 1.00 68.06 95 SER A O 1
ATOM 712 N N . THR A 1 96 ? 20.901 -2.438 -12.594 1.00 61.00 96 THR A N 1
ATOM 713 C CA . THR A 1 96 ? 21.949 -2.118 -11.630 1.00 61.00 96 THR A CA 1
ATOM 714 C C . THR A 1 96 ? 22.568 -0.797 -12.063 1.00 61.00 96 THR A C 1
ATOM 716 O O . THR A 1 96 ? 23.248 -0.719 -13.087 1.00 61.00 96 THR A O 1
ATOM 719 N N . SER A 1 97 ? 22.281 0.262 -11.309 1.00 53.12 97 SER A N 1
ATOM 720 C CA . SER A 1 97 ? 22.858 1.573 -11.576 1.00 53.12 97 SER A CA 1
ATOM 721 C C . SER A 1 97 ? 24.219 1.671 -10.897 1.00 53.12 97 SER A C 1
ATOM 723 O O . SER A 1 97 ? 24.341 1.550 -9.676 1.00 53.12 97 SER A O 1
ATOM 725 N N . TRP A 1 98 ? 25.259 1.866 -11.704 1.00 45.41 98 TRP A N 1
ATOM 726 C CA . TRP A 1 98 ? 26.601 2.164 -11.221 1.00 45.41 98 TRP A CA 1
ATOM 727 C C . TRP A 1 98 ? 26.703 3.672 -11.016 1.00 45.41 98 TRP A C 1
ATOM 729 O O . TRP A 1 98 ? 26.920 4.427 -11.965 1.00 45.41 98 TRP A O 1
ATOM 739 N N . PHE A 1 99 ? 26.571 4.134 -9.776 1.00 50.97 99 PHE A N 1
ATOM 740 C CA . PHE A 1 99 ? 26.930 5.509 -9.443 1.00 50.97 99 PHE A CA 1
ATOM 741 C C . PHE A 1 99 ? 28.472 5.629 -9.496 1.00 50.97 99 PHE A C 1
ATOM 743 O O . PHE A 1 99 ? 29.165 5.281 -8.542 1.00 50.97 99 PHE A O 1
ATOM 750 N N . TYR A 1 100 ? 29.035 6.046 -10.639 1.00 39.47 100 TYR A N 1
ATOM 751 C CA . TYR A 1 100 ? 30.463 6.399 -10.798 1.00 39.47 100 TYR A CA 1
ATOM 752 C C . TYR A 1 100 ? 30.858 7.443 -9.724 1.00 39.47 100 TYR A C 1
ATOM 754 O O . TYR A 1 100 ? 30.121 8.401 -9.533 1.00 39.47 100 TYR A O 1
ATOM 762 N N . VAL A 1 101 ? 31.964 7.410 -8.967 1.00 36.03 101 VAL A N 1
ATOM 763 C CA . VAL A 1 101 ? 33.229 6.655 -8.933 1.00 36.03 101 VAL A CA 1
ATOM 764 C C . VAL A 1 101 ? 33.522 6.316 -7.461 1.00 36.03 101 VAL A C 1
ATOM 766 O O . VAL A 1 101 ? 33.483 7.206 -6.614 1.00 36.03 101 VAL A O 1
ATOM 769 N N . GLY A 1 102 ? 33.901 5.069 -7.159 1.00 44.22 102 GLY A N 1
ATOM 770 C CA . GLY A 1 102 ? 34.568 4.725 -5.892 1.00 44.22 102 GLY A CA 1
ATOM 771 C C . GLY A 1 102 ? 33.726 4.032 -4.822 1.00 44.22 102 GLY A C 1
ATOM 772 O O . GLY A 1 102 ? 34.115 4.039 -3.656 1.00 44.22 102 GLY A O 1
ATOM 773 N N . SER A 1 103 ? 32.602 3.414 -5.175 1.00 45.97 103 SER A N 1
ATOM 774 C CA . SER A 1 103 ? 31.810 2.692 -4.188 1.00 45.97 103 SER A CA 1
ATOM 775 C C . SER A 1 103 ? 31.024 1.527 -4.754 1.00 45.97 103 SER A C 1
ATOM 777 O O . SER A 1 103 ? 30.482 1.634 -5.848 1.00 45.97 103 SER A O 1
ATOM 779 N N . GLU A 1 104 ? 30.986 0.460 -3.962 1.00 51.50 104 GLU A N 1
ATOM 780 C CA . GLU A 1 104 ? 30.233 -0.787 -4.120 1.00 51.50 104 GLU A CA 1
ATOM 781 C C . GLU A 1 104 ? 28.775 -0.577 -4.577 1.00 51.50 104 GLU A C 1
ATOM 783 O O . GLU A 1 104 ? 28.255 0.538 -4.513 1.00 51.50 104 GLU A O 1
ATOM 788 N N . GLU A 1 105 ? 28.116 -1.643 -5.051 1.00 50.75 105 GLU A N 1
ATOM 789 C CA . GLU A 1 105 ? 26.694 -1.638 -5.443 1.00 50.75 105 GLU A CA 1
ATOM 790 C C . GLU A 1 105 ? 25.836 -0.922 -4.382 1.00 50.75 105 GLU A C 1
ATOM 792 O O . GLU A 1 105 ? 25.765 -1.351 -3.232 1.00 50.75 105 GLU A O 1
ATOM 797 N N . ARG A 1 106 ? 25.222 0.214 -4.747 1.00 54.66 106 ARG A N 1
ATOM 798 C CA . ARG A 1 106 ? 24.572 1.136 -3.792 1.00 54.66 106 ARG A CA 1
ATOM 799 C C . ARG A 1 106 ? 23.049 1.230 -3.913 1.00 54.66 106 ARG A C 1
ATOM 801 O O . ARG A 1 106 ? 22.430 1.946 -3.128 1.00 54.66 106 ARG A O 1
ATOM 808 N N . GLY A 1 107 ? 22.433 0.515 -4.854 1.00 60.12 107 GLY A N 1
ATOM 809 C CA . GLY A 1 107 ? 20.978 0.478 -4.999 1.00 60.12 107 GLY A CA 1
ATOM 810 C C . GLY A 1 107 ? 20.499 -0.033 -6.353 1.00 60.12 107 GLY A C 1
ATOM 811 O O . GLY A 1 107 ? 21.291 -0.407 -7.219 1.00 60.12 107 GLY A O 1
ATOM 812 N N . TYR A 1 108 ? 19.181 -0.021 -6.528 1.00 60.41 108 TYR A N 1
ATOM 813 C CA . TYR A 1 108 ? 18.506 -0.420 -7.758 1.00 60.41 108 TYR A CA 1
ATOM 814 C C . TYR A 1 108 ? 17.853 0.784 -8.421 1.00 60.41 108 TYR A C 1
ATOM 816 O O . TYR A 1 108 ? 17.234 1.610 -7.750 1.00 60.41 108 TYR A O 1
ATOM 824 N N . GLN A 1 109 ? 17.951 0.850 -9.744 1.00 67.25 109 GLN A N 1
ATOM 825 C CA . GLN A 1 109 ? 17.176 1.777 -10.549 1.00 67.25 109 GLN A CA 1
ATOM 826 C C . GLN A 1 109 ? 16.118 0.978 -11.301 1.00 67.25 109 GLN A C 1
ATOM 828 O O . GLN A 1 109 ? 16.395 -0.070 -11.884 1.00 67.25 109 GLN A O 1
ATOM 833 N N . PHE A 1 110 ? 14.888 1.463 -11.245 1.00 64.44 110 PHE A N 1
ATOM 834 C CA . PHE A 1 110 ? 13.754 0.895 -11.945 1.00 64.44 110 PHE A CA 1
ATOM 835 C C . PHE A 1 110 ? 13.245 1.908 -12.949 1.00 64.44 110 PHE A C 1
ATOM 837 O O . PHE A 1 110 ? 13.007 3.059 -12.587 1.00 64.44 110 PHE A O 1
ATOM 844 N N . SER A 1 111 ? 13.056 1.485 -14.193 1.00 68.00 111 SER A N 1
ATOM 845 C CA . SER A 1 111 ? 12.403 2.300 -15.212 1.00 68.00 111 SER A CA 1
ATOM 846 C C . SER A 1 111 ? 11.117 1.647 -15.698 1.00 68.00 111 SER A C 1
ATOM 848 O O . SER A 1 111 ? 10.992 0.417 -15.748 1.00 68.00 111 SER A O 1
ATOM 850 N N . LYS A 1 112 ? 10.146 2.488 -16.050 1.00 66.81 112 LYS A N 1
ATOM 851 C CA . LYS A 1 112 ? 8.934 2.079 -16.750 1.00 66.81 112 LYS A CA 1
ATOM 852 C C . LYS A 1 112 ? 8.712 2.999 -17.942 1.00 66.81 112 LYS A C 1
ATOM 854 O O . LYS A 1 112 ? 8.638 4.216 -17.773 1.00 66.81 112 LYS A O 1
ATOM 859 N N . GLU A 1 113 ? 8.615 2.390 -19.117 1.00 67.25 113 GLU A N 1
ATOM 860 C CA . GLU A 1 113 ? 8.283 3.076 -20.366 1.00 67.25 113 GLU A CA 1
ATOM 861 C C . GLU A 1 113 ? 6.819 3.540 -20.293 1.00 67.25 113 GLU A C 1
ATOM 863 O O . GLU A 1 113 ? 5.941 2.781 -19.865 1.00 67.25 113 GLU A O 1
ATOM 868 N N . LEU A 1 114 ? 6.569 4.812 -20.621 1.00 61.09 114 LEU A N 1
ATOM 869 C CA . LEU A 1 114 ? 5.254 5.439 -20.454 1.00 61.09 114 LEU A CA 1
ATOM 870 C C . LEU A 1 114 ? 4.376 5.384 -21.719 1.00 61.09 114 LEU A C 1
ATOM 872 O O . LEU A 1 114 ? 3.157 5.321 -21.573 1.00 61.09 114 LEU A O 1
ATOM 876 N N . ASP A 1 115 ? 4.953 5.389 -22.930 1.00 55.91 115 ASP A N 1
ATOM 877 C CA . ASP A 1 115 ? 4.255 5.148 -24.212 1.00 55.91 115 ASP A CA 1
ATOM 878 C C . ASP A 1 115 ? 5.261 4.961 -25.373 1.00 55.91 115 ASP A C 1
ATOM 880 O O . ASP A 1 115 ? 6.336 5.563 -25.378 1.00 55.91 115 ASP A O 1
ATOM 884 N N . ASP A 1 116 ? 4.860 4.229 -26.417 1.00 52.12 116 ASP A N 1
ATOM 885 C CA . ASP A 1 116 ? 5.653 3.962 -27.630 1.00 52.12 116 ASP A CA 1
ATOM 886 C C . ASP A 1 116 ? 5.682 5.165 -28.599 1.00 52.12 116 ASP A C 1
ATOM 888 O O . ASP A 1 116 ? 6.439 5.176 -29.574 1.00 52.12 116 ASP A O 1
ATOM 892 N N . LYS A 1 117 ? 4.823 6.167 -28.360 1.00 50.00 117 LYS A N 1
ATOM 893 C CA . LYS A 1 117 ? 4.490 7.264 -29.292 1.00 50.00 117 LYS A CA 1
ATOM 894 C C . LYS A 1 117 ? 5.418 8.474 -29.254 1.00 50.00 117 LYS A C 1
ATOM 896 O O . LYS A 1 117 ? 5.140 9.462 -29.929 1.00 50.00 117 LYS A O 1
ATOM 901 N N . TRP A 1 118 ? 6.482 8.420 -28.468 1.00 49.50 118 TRP A N 1
ATOM 902 C CA . TRP A 1 118 ? 7.468 9.491 -28.428 1.00 49.50 118 TRP A CA 1
ATOM 903 C C . TRP A 1 118 ? 8.534 9.220 -29.492 1.00 49.50 118 TRP A C 1
ATOM 905 O O . TRP A 1 118 ? 9.142 8.142 -29.513 1.00 49.50 118 TRP A O 1
ATOM 915 N N . ASP A 1 119 ? 8.719 10.183 -30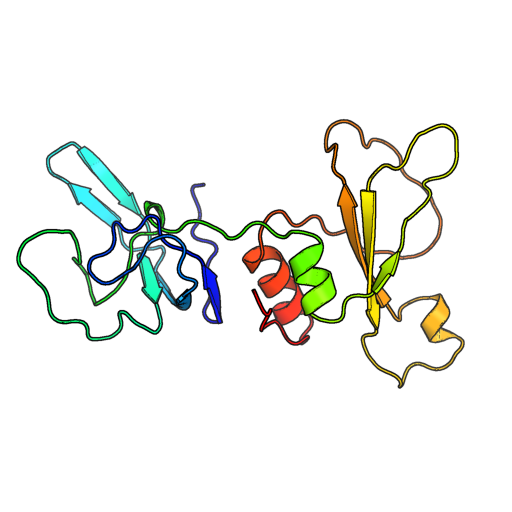.397 1.00 53.00 119 ASP A N 1
ATOM 916 C CA . ASP A 1 119 ? 9.727 10.134 -31.458 1.00 53.00 119 ASP A CA 1
ATOM 917 C C . ASP A 1 119 ? 11.122 9.872 -30.850 1.00 53.00 119 ASP A C 1
ATOM 919 O O . ASP A 1 119 ? 11.391 10.251 -29.709 1.00 53.00 119 ASP A O 1
ATOM 923 N N . GLU A 1 120 ? 12.037 9.229 -31.592 1.00 52.16 120 GLU A N 1
ATOM 924 C CA . GLU A 1 120 ? 13.374 8.820 -31.096 1.00 52.16 120 GLU A CA 1
ATOM 925 C C . GLU A 1 120 ? 14.159 9.946 -30.390 1.00 52.16 120 GLU A C 1
ATOM 927 O O . GLU A 1 120 ? 14.961 9.672 -29.498 1.00 52.16 120 GLU A O 1
ATOM 932 N N . LEU A 1 121 ? 13.903 11.211 -30.745 1.00 47.59 121 LEU A N 1
ATOM 933 C CA . LEU A 1 121 ? 14.523 12.383 -30.125 1.00 47.59 121 LEU A CA 1
ATOM 934 C C . LEU A 1 121 ? 13.950 12.721 -28.727 1.00 47.59 121 LEU A C 1
ATOM 936 O O . LEU A 1 121 ? 14.689 13.190 -27.861 1.00 47.59 121 LEU A O 1
ATOM 940 N N . ASP A 1 122 ? 12.664 12.447 -28.480 1.00 46.06 122 ASP A N 1
ATOM 941 C CA . ASP A 1 122 ? 11.988 12.684 -27.192 1.00 46.06 122 ASP A CA 1
ATOM 942 C C . ASP A 1 122 ? 12.262 11.562 -26.177 1.00 46.06 122 ASP A C 1
ATOM 944 O O . ASP A 1 122 ? 12.319 11.811 -24.967 1.00 46.06 122 ASP A O 1
ATOM 948 N N . ARG A 1 123 ? 12.541 10.341 -26.657 1.00 46.09 123 ARG A N 1
ATOM 949 C CA . ARG A 1 123 ? 12.937 9.193 -25.816 1.00 46.09 123 ARG A CA 1
ATOM 950 C C . ARG A 1 123 ? 14.217 9.454 -25.016 1.00 46.09 123 ARG A C 1
ATOM 952 O O . ARG A 1 123 ? 14.318 9.028 -23.872 1.00 46.09 123 ARG A O 1
ATOM 959 N N . MET A 1 124 ? 15.172 10.201 -25.582 1.00 40.19 124 MET A N 1
ATOM 960 C CA . MET A 1 124 ? 16.431 10.563 -24.910 1.00 40.19 124 MET A CA 1
ATOM 961 C C . MET A 1 124 ? 16.274 11.625 -23.812 1.00 40.19 124 MET A C 1
ATOM 963 O O . MET A 1 124 ? 17.211 11.821 -23.036 1.00 40.19 124 MET A O 1
ATOM 967 N N . THR A 1 125 ? 15.123 12.304 -23.740 1.00 43.94 125 THR A N 1
ATOM 968 C CA . THR A 1 125 ? 14.958 13.482 -22.877 1.00 43.94 125 THR A CA 1
ATOM 969 C C . THR A 1 125 ? 13.817 13.340 -21.858 1.00 43.94 125 THR A C 1
ATOM 971 O O . THR A 1 125 ? 13.933 13.914 -20.777 1.00 43.94 125 THR A O 1
ATOM 974 N N . TYR A 1 126 ? 12.750 12.572 -22.147 1.00 45.06 126 TYR A N 1
ATOM 975 C CA . TYR A 1 126 ? 11.513 12.591 -21.338 1.00 45.06 126 TYR A CA 1
ATOM 976 C C . TYR A 1 126 ? 10.722 11.261 -21.230 1.00 45.06 126 TYR A C 1
ATOM 978 O O . TYR A 1 126 ? 9.657 11.256 -20.615 1.00 45.06 126 TYR A O 1
ATOM 986 N N . GLY A 1 127 ? 11.186 10.143 -21.806 1.00 48.94 127 GLY A N 1
ATOM 987 C CA . GLY A 1 127 ? 10.331 8.957 -22.036 1.00 48.94 127 GLY A CA 1
ATOM 988 C C . GLY A 1 127 ? 10.107 7.992 -20.859 1.00 48.94 127 GLY A C 1
ATOM 989 O O . GLY A 1 127 ? 9.064 7.337 -20.803 1.00 48.94 127 GLY A O 1
ATOM 990 N N . ASP A 1 128 ? 11.046 7.918 -19.911 1.00 56.16 128 ASP A N 1
ATOM 991 C CA . ASP A 1 128 ? 11.039 6.886 -18.866 1.00 56.16 128 ASP A CA 1
ATOM 992 C C . ASP A 1 128 ? 10.772 7.470 -17.474 1.00 56.16 128 ASP A C 1
ATOM 994 O O . ASP A 1 128 ? 11.503 8.345 -17.002 1.00 56.16 128 ASP A O 1
ATOM 998 N N . LEU A 1 129 ? 9.781 6.921 -16.759 1.00 65.56 129 LEU A N 1
ATOM 999 C CA . LEU A 1 129 ? 9.656 7.159 -15.321 1.00 65.56 129 LEU A CA 1
ATOM 1000 C C . LEU A 1 129 ? 10.710 6.323 -14.598 1.00 65.56 129 LEU A C 1
ATOM 1002 O O . LEU A 1 129 ? 10.671 5.093 -14.653 1.00 65.56 129 LEU A O 1
ATOM 1006 N N . GLN A 1 130 ? 11.631 6.992 -13.908 1.00 67.00 130 GLN A N 1
ATOM 1007 C CA . GLN A 1 130 ? 12.699 6.345 -13.153 1.00 67.00 130 GLN A CA 1
ATOM 1008 C C . GLN A 1 130 ? 12.456 6.455 -11.649 1.00 67.00 130 GLN A C 1
ATOM 1010 O O . GLN A 1 130 ? 12.181 7.529 -11.121 1.00 67.00 130 GLN A O 1
ATOM 1015 N N . ILE A 1 131 ? 12.596 5.329 -10.957 1.00 66.06 131 ILE A N 1
ATOM 1016 C CA . ILE A 1 131 ? 12.539 5.227 -9.501 1.00 66.06 131 ILE A CA 1
ATOM 1017 C C . ILE A 1 131 ? 13.858 4.626 -9.040 1.00 66.06 131 ILE A C 1
ATOM 1019 O O . ILE A 1 131 ? 14.261 3.565 -9.513 1.00 66.06 131 ILE A O 1
ATOM 1023 N N . SER A 1 132 ? 14.526 5.291 -8.104 1.00 62.75 132 SER A N 1
ATOM 1024 C CA . SER A 1 132 ? 15.751 4.772 -7.497 1.00 62.75 132 SER A CA 1
ATOM 1025 C C . SER A 1 132 ? 15.464 4.307 -6.077 1.00 62.75 132 SER A C 1
ATOM 1027 O O . SER A 1 132 ? 14.918 5.060 -5.274 1.00 62.75 132 SER A O 1
ATOM 1029 N N . GLN A 1 133 ? 15.854 3.075 -5.753 1.00 57.72 133 GLN A N 1
ATOM 1030 C CA . GLN A 1 133 ? 15.773 2.526 -4.404 1.00 57.72 133 GLN A CA 1
ATOM 1031 C C . GLN A 1 133 ? 17.188 2.322 -3.852 1.00 57.72 133 GLN A C 1
ATOM 1033 O O . GLN A 1 133 ? 17.951 1.504 -4.366 1.00 57.72 133 GLN A O 1
ATOM 1038 N N . SER A 1 134 ? 17.540 3.079 -2.808 1.00 54.56 134 SER A N 1
ATOM 1039 C CA . SER A 1 134 ? 18.818 2.958 -2.092 1.00 54.56 134 SER A CA 1
ATOM 1040 C C . SER A 1 134 ? 18.644 2.122 -0.827 1.00 54.56 134 SER A C 1
ATOM 1042 O O . SER A 1 134 ? 17.697 2.327 -0.069 1.00 54.56 134 SER A O 1
ATOM 1044 N N . GLU A 1 135 ? 19.585 1.216 -0.563 1.00 49.00 135 GLU A N 1
ATOM 1045 C CA . GLU A 1 135 ? 19.618 0.440 0.685 1.00 49.00 135 GLU A CA 1
ATOM 1046 C C . GLU A 1 135 ? 20.224 1.242 1.859 1.00 49.00 135 GLU A C 1
ATOM 1048 O O . GLU A 1 135 ? 20.094 0.839 3.013 1.00 49.00 135 GLU A O 1
ATOM 1053 N N . ASN A 1 136 ? 20.843 2.407 1.603 1.00 46.41 136 ASN A N 1
ATOM 1054 C CA . ASN A 1 136 ? 21.524 3.226 2.613 1.00 46.41 136 ASN A CA 1
ATOM 1055 C C . ASN A 1 136 ? 21.192 4.725 2.465 1.00 46.41 136 ASN A C 1
ATOM 1057 O O . ASN A 1 136 ? 21.882 5.478 1.784 1.00 46.41 136 ASN A O 1
ATOM 1061 N N . LEU A 1 137 ? 20.152 5.178 3.170 1.00 43.88 137 LEU A N 1
ATOM 1062 C CA . LEU A 1 137 ? 19.613 6.553 3.161 1.00 43.88 137 LEU A CA 1
ATOM 1063 C C . LEU A 1 137 ? 20.497 7.628 3.843 1.00 43.88 137 LEU A C 1
ATOM 1065 O O . LEU A 1 137 ? 20.015 8.725 4.114 1.00 43.88 137 LEU A O 1
ATOM 1069 N N . ARG A 1 138 ? 21.754 7.342 4.219 1.00 38.53 138 ARG A N 1
ATOM 1070 C CA . ARG A 1 138 ? 22.475 8.222 5.162 1.00 38.53 138 ARG A CA 1
ATOM 1071 C C . ARG A 1 138 ? 23.213 9.411 4.570 1.00 38.53 138 ARG A C 1
ATOM 1073 O O . ARG A 1 138 ? 23.381 10.377 5.302 1.00 38.53 138 ARG A O 1
ATOM 1080 N N . ASP A 1 139 ? 23.594 9.406 3.301 1.00 35.78 139 ASP A N 1
ATOM 1081 C CA . ASP A 1 139 ? 24.463 10.464 2.786 1.00 35.78 139 ASP A CA 1
ATOM 1082 C C . ASP A 1 139 ? 24.149 10.794 1.327 1.00 35.78 139 ASP A C 1
ATOM 1084 O O . ASP A 1 139 ? 24.752 10.236 0.414 1.00 35.78 139 ASP A O 1
ATOM 1088 N N . TRP A 1 140 ? 23.248 11.750 1.085 1.00 42.94 140 TRP A N 1
ATOM 1089 C CA . TRP A 1 140 ? 23.224 12.419 -0.215 1.00 42.94 140 TRP A CA 1
ATOM 1090 C C . TRP A 1 140 ? 23.143 13.945 -0.081 1.00 42.94 140 TRP A C 1
ATOM 1092 O O . TRP A 1 140 ? 22.082 14.561 -0.067 1.00 42.94 140 TRP A O 1
ATOM 1102 N N . LYS A 1 141 ? 24.324 14.570 -0.017 1.00 32.78 141 LYS A N 1
ATOM 1103 C CA . LYS A 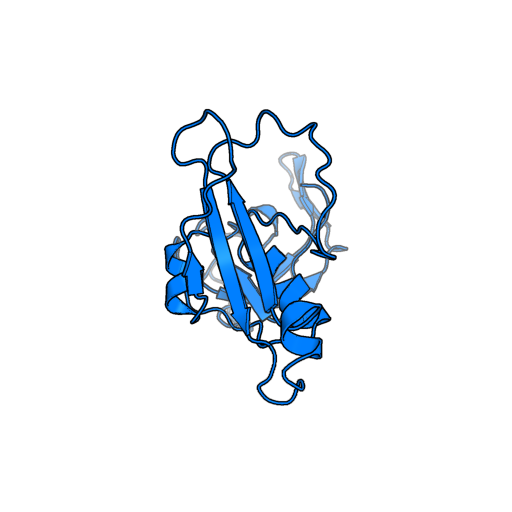1 141 ? 24.578 15.932 -0.508 1.00 32.78 141 LYS A CA 1
ATOM 1104 C C . LYS A 1 141 ? 25.477 15.812 -1.737 1.00 32.78 141 LYS A C 1
ATOM 1106 O O . LYS A 1 141 ? 26.683 16.019 -1.640 1.00 32.78 141 LYS A O 1
ATOM 1111 N N . TYR A 1 142 ? 24.914 15.459 -2.886 1.00 39.47 142 TYR A N 1
ATOM 1112 C CA . TYR A 1 142 ? 25.629 15.627 -4.145 1.00 39.47 142 TYR A CA 1
ATOM 1113 C C . TYR A 1 142 ? 24.668 15.981 -5.278 1.00 39.47 142 TYR A C 1
ATOM 1115 O O . TYR A 1 142 ? 23.825 15.198 -5.695 1.00 39.47 142 TYR A O 1
ATOM 1123 N N . ILE A 1 143 ? 24.765 17.212 -5.753 1.00 39.75 143 ILE A N 1
ATOM 1124 C CA . ILE A 1 143 ? 24.118 17.646 -6.988 1.00 39.75 143 ILE A CA 1
ATOM 1125 C C . ILE A 1 143 ? 24.957 17.046 -8.113 1.00 39.75 143 ILE A C 1
ATOM 1127 O O . ILE A 1 143 ? 26.171 17.245 -8.103 1.00 39.75 143 ILE A O 1
ATOM 1131 N N . ASN A 1 144 ? 24.355 16.326 -9.061 1.00 36.84 144 ASN A N 1
ATOM 1132 C CA . ASN A 1 144 ? 25.030 16.122 -10.333 1.00 36.84 144 ASN A CA 1
ATOM 1133 C C . ASN A 1 144 ? 24.125 16.485 -11.502 1.00 36.84 144 ASN A C 1
ATOM 1135 O O . ASN A 1 144 ? 23.000 16.012 -11.650 1.00 36.84 144 ASN A O 1
ATOM 1139 N N . GLU A 1 145 ? 24.669 17.404 -12.277 1.00 38.34 145 GLU A N 1
ATOM 1140 C CA . GLU A 1 145 ? 24.143 18.021 -13.470 1.00 38.34 145 GLU A CA 1
ATOM 1141 C C . GLU A 1 145 ? 24.311 17.010 -14.603 1.00 38.34 145 GLU A C 1
ATOM 1143 O O . GLU A 1 145 ? 25.429 16.814 -15.059 1.00 38.34 145 GLU A O 1
ATOM 1148 N N . CYS A 1 146 ? 23.240 16.324 -15.009 1.00 32.66 146 CYS A N 1
ATOM 1149 C CA . CYS A 1 146 ? 23.020 15.815 -16.370 1.00 32.66 146 CYS A CA 1
ATOM 1150 C C . CYS A 1 146 ? 21.655 15.106 -16.438 1.00 32.66 146 CYS A C 1
ATOM 1152 O O . CYS A 1 146 ? 21.465 14.053 -15.834 1.00 32.66 146 CYS A O 1
ATOM 1154 N N . ASN A 1 147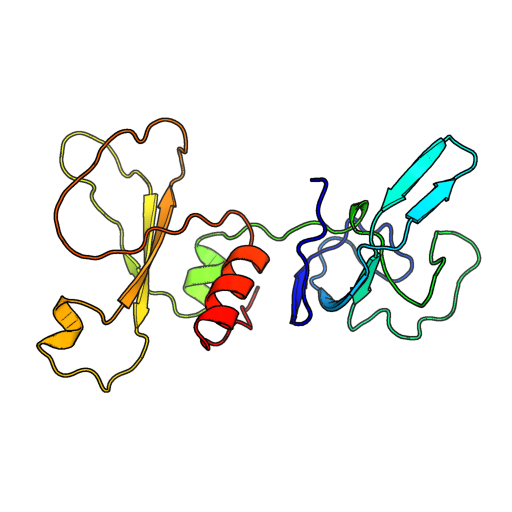 ? 20.758 15.675 -17.249 1.00 38.97 147 ASN A N 1
ATOM 1155 C CA . ASN A 1 147 ? 19.433 15.192 -17.660 1.00 38.97 147 ASN A CA 1
ATOM 1156 C C . ASN A 1 147 ? 18.299 15.309 -16.623 1.00 38.97 147 ASN A C 1
ATOM 1158 O O . ASN A 1 147 ? 18.457 15.069 -15.431 1.00 38.97 147 ASN A O 1
ATOM 1162 N N . HIS A 1 148 ? 17.146 15.764 -17.117 1.00 44.72 148 HIS A N 1
ATOM 1163 C CA . HIS A 1 148 ? 15.958 16.209 -16.388 1.00 44.72 148 HIS A CA 1
ATOM 1164 C C . HIS A 1 148 ? 15.206 15.061 -15.684 1.00 44.72 148 HIS A C 1
ATOM 1166 O O . HIS A 1 148 ? 14.057 14.776 -16.008 1.00 44.72 148 HIS A O 1
ATOM 1172 N N . TYR A 1 149 ? 15.832 14.390 -14.719 1.00 51.88 149 TYR A N 1
ATOM 1173 C CA . TYR A 1 149 ? 15.190 13.317 -13.961 1.00 51.88 149 TYR A CA 1
ATOM 1174 C C . TYR A 1 149 ? 14.506 13.863 -12.704 1.00 51.88 149 TYR A C 1
ATOM 1176 O O . TYR A 1 149 ? 15.142 14.465 -11.837 1.00 51.88 149 TYR A O 1
ATOM 1184 N N . PHE A 1 150 ? 13.196 13.641 -12.590 1.00 50.50 150 PHE A N 1
ATOM 1185 C CA . PHE A 1 150 ? 12.480 13.830 -11.331 1.00 50.50 150 PHE A CA 1
ATOM 1186 C C . PHE A 1 150 ? 12.815 12.661 -10.399 1.00 50.50 150 PHE A C 1
ATOM 1188 O O . PHE A 1 150 ? 12.462 11.519 -10.682 1.00 50.50 150 PHE A O 1
ATOM 1195 N N . HIS A 1 151 ? 13.512 12.943 -9.298 1.00 53.69 151 HIS A N 1
ATOM 1196 C CA . HIS A 1 151 ? 13.823 11.942 -8.276 1.00 53.69 151 HIS A CA 1
ATOM 1197 C C . HIS A 1 151 ? 12.687 11.869 -7.257 1.00 53.69 151 HIS A C 1
ATOM 1199 O O . HIS A 1 151 ? 12.380 12.863 -6.595 1.00 53.69 151 HIS A O 1
ATOM 1205 N N . PHE A 1 152 ? 12.081 10.691 -7.125 1.00 63.59 152 PHE A N 1
ATOM 1206 C CA . PHE A 1 152 ? 11.072 10.403 -6.113 1.00 63.59 152 PHE A CA 1
ATOM 1207 C C . PHE A 1 152 ? 11.545 9.262 -5.216 1.00 63.59 152 PHE A C 1
ATOM 1209 O O . PHE A 1 152 ? 12.017 8.233 -5.701 1.00 63.59 152 PHE A O 1
ATOM 1216 N N . GLU A 1 153 ? 11.381 9.440 -3.908 1.00 66.06 153 GLU A N 1
ATOM 1217 C CA . GLU A 1 153 ? 11.692 8.426 -2.903 1.00 66.06 153 GLU A CA 1
ATOM 1218 C C . GLU A 1 153 ? 10.393 7.873 -2.325 1.00 66.06 153 GLU A C 1
ATOM 1220 O O . GLU A 1 153 ? 9.559 8.625 -1.819 1.00 66.06 153 GLU A O 1
ATOM 1225 N N . PHE A 1 154 ? 10.237 6.552 -2.396 1.00 76.88 154 PHE A N 1
ATOM 1226 C CA . PHE A 1 154 ? 9.067 5.836 -1.900 1.00 76.88 154 PHE A CA 1
ATOM 1227 C C . PHE A 1 154 ? 9.504 4.745 -0.930 1.00 76.88 154 PHE A C 1
ATOM 1229 O O . PHE A 1 154 ? 10.375 3.932 -1.245 1.00 76.88 154 PHE A O 1
ATOM 1236 N N . THR A 1 155 ? 8.876 4.711 0.240 1.00 83.19 155 THR A N 1
ATOM 1237 C CA . THR A 1 155 ? 9.059 3.645 1.233 1.00 83.19 155 THR A CA 1
ATOM 1238 C C . THR A 1 155 ? 7.948 2.607 1.115 1.00 83.19 155 THR A C 1
ATOM 1240 O O . THR A 1 155 ? 8.189 1.406 1.259 1.00 83.19 155 THR A O 1
ATOM 1243 N N . TYR A 1 156 ? 6.726 3.053 0.820 1.00 89.12 156 TYR A N 1
ATOM 1244 C CA . TYR A 1 156 ? 5.539 2.209 0.828 1.00 89.12 156 TYR A CA 1
ATOM 1245 C C . TYR A 1 156 ? 4.836 2.161 -0.528 1.00 89.12 156 TYR A C 1
ATOM 1247 O O . TYR A 1 156 ? 4.868 3.104 -1.314 1.00 89.12 156 TYR A O 1
ATOM 1255 N N . VAL A 1 157 ? 4.136 1.052 -0.770 1.00 91.94 157 VAL A N 1
ATOM 1256 C CA . VAL A 1 157 ? 3.370 0.802 -1.999 1.00 91.94 157 VAL A CA 1
ATOM 1257 C C . VAL A 1 157 ? 2.372 1.927 -2.281 1.00 91.94 157 VAL A C 1
ATOM 1259 O O . VAL A 1 157 ? 2.348 2.429 -3.399 1.00 91.94 157 VAL A O 1
ATOM 1262 N N . HIS A 1 158 ? 1.600 2.367 -1.283 1.00 92.56 158 HIS A N 1
AT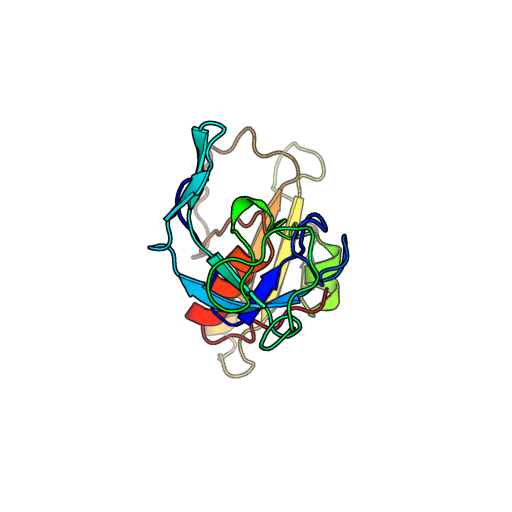OM 1263 C CA . HIS A 1 158 ? 0.583 3.411 -1.467 1.00 92.56 158 HIS A CA 1
ATOM 1264 C C . HIS A 1 158 ? 1.175 4.751 -1.938 1.00 92.56 158 HIS A C 1
ATOM 1266 O O . HIS A 1 158 ? 0.567 5.435 -2.751 1.00 92.56 158 HIS A O 1
ATOM 1272 N N . GLU A 1 159 ? 2.391 5.104 -1.510 1.00 89.88 159 GLU A N 1
ATOM 1273 C CA . GLU A 1 159 ? 3.050 6.347 -1.935 1.00 89.88 159 GLU A CA 1
ATOM 1274 C C . GLU A 1 159 ? 3.374 6.310 -3.437 1.00 89.88 159 GLU A C 1
ATOM 1276 O O . GLU A 1 159 ? 3.140 7.283 -4.157 1.00 89.88 159 GLU A O 1
ATOM 1281 N N . LEU A 1 160 ? 3.837 5.155 -3.934 1.00 88.25 160 LEU A N 1
ATOM 1282 C CA . LEU A 1 160 ? 4.008 4.934 -5.367 1.00 88.25 160 LEU A CA 1
ATOM 1283 C C . LEU A 1 160 ? 2.653 4.942 -6.089 1.00 88.25 160 LEU A C 1
ATOM 1285 O O . LEU A 1 160 ? 2.534 5.555 -7.147 1.00 88.25 160 LEU A O 1
ATOM 1289 N N . GLN A 1 161 ? 1.618 4.310 -5.525 1.00 92.81 161 GLN A N 1
ATOM 1290 C CA . GLN A 1 161 ? 0.276 4.321 -6.120 1.00 92.81 161 GLN A CA 1
ATOM 1291 C C . GLN A 1 161 ? -0.262 5.746 -6.302 1.00 92.81 161 GLN A C 1
ATOM 1293 O O . GLN A 1 161 ? -0.862 6.023 -7.339 1.00 92.81 161 GLN A O 1
ATOM 1298 N N . HIS A 1 162 ? -0.006 6.659 -5.357 1.00 90.88 162 HIS A N 1
ATOM 1299 C CA . HIS A 1 162 ? -0.410 8.065 -5.474 1.00 90.88 162 HIS A CA 1
ATOM 1300 C C . HIS A 1 162 ? 0.284 8.767 -6.637 1.00 90.88 162 HIS A C 1
ATOM 1302 O O . HIS A 1 162 ? -0.384 9.473 -7.392 1.00 90.88 162 HIS A O 1
ATOM 1308 N N . LEU A 1 163 ? 1.596 8.557 -6.814 1.00 86.50 163 LEU A N 1
ATOM 1309 C CA . LEU A 1 163 ? 2.318 9.111 -7.961 1.00 86.50 163 LEU A CA 1
ATOM 1310 C C . LEU A 1 163 ? 1.756 8.551 -9.271 1.00 86.50 163 LEU A C 1
ATOM 1312 O O . LEU A 1 163 ? 1.438 9.320 -10.174 1.00 86.50 163 LEU A O 1
ATOM 1316 N N . LEU A 1 164 ? 1.613 7.227 -9.372 1.00 87.06 164 LEU A N 1
ATOM 1317 C CA . LEU A 1 164 ? 1.107 6.583 -10.586 1.00 87.06 164 LEU A CA 1
ATOM 1318 C C . LEU A 1 164 ? -0.295 7.088 -10.931 1.00 87.06 164 LEU A C 1
ATOM 1320 O O . LEU A 1 164 ? -0.541 7.464 -12.073 1.00 87.06 164 LEU A O 1
ATOM 1324 N N . TYR A 1 165 ? -1.170 7.203 -9.931 1.00 87.44 165 TYR A N 1
ATOM 1325 C CA . TYR A 1 165 ? -2.504 7.766 -10.100 1.00 87.44 165 TYR A CA 1
ATOM 1326 C C . TYR A 1 165 ? -2.465 9.219 -10.595 1.00 87.44 165 TYR A C 1
ATOM 1328 O O . TYR A 1 165 ? -3.164 9.562 -11.548 1.00 87.44 165 TYR A O 1
ATOM 1336 N N . ALA A 1 166 ? -1.621 10.066 -9.994 1.00 85.06 166 ALA A N 1
ATOM 1337 C CA . ALA A 1 166 ? -1.468 11.466 -10.392 1.00 85.06 166 ALA A CA 1
ATOM 1338 C C . ALA A 1 166 ? -0.920 11.627 -11.821 1.00 85.06 166 ALA A C 1
ATOM 1340 O O . ALA A 1 166 ? -1.262 12.590 -12.504 1.00 85.06 166 ALA A O 1
ATOM 1341 N N . LEU A 1 167 ? -0.098 10.681 -12.276 1.00 81.69 167 LEU A N 1
ATOM 1342 C CA . LEU A 1 167 ? 0.444 10.630 -13.634 1.00 81.69 167 LEU A CA 1
ATOM 1343 C C . LEU A 1 167 ? -0.479 9.916 -14.634 1.00 81.69 167 LEU A C 1
ATOM 1345 O O . LEU A 1 167 ? -0.098 9.749 -15.789 1.00 81.69 167 LEU A O 1
ATOM 1349 N N . HIS A 1 168 ? -1.676 9.490 -14.216 1.00 82.31 168 HIS A N 1
ATOM 1350 C CA . HIS A 1 168 ? -2.597 8.688 -15.030 1.00 82.31 168 HIS A CA 1
ATOM 1351 C C . HIS A 1 168 ? -1.996 7.358 -15.535 1.00 82.31 168 HIS A C 1
ATOM 1353 O O . HIS A 1 168 ? -2.396 6.838 -16.576 1.00 82.31 168 HIS A O 1
ATOM 1359 N N . ILE A 1 169 ? -1.060 6.787 -14.776 1.00 83.06 169 ILE A N 1
ATOM 1360 C CA . ILE A 1 169 ? -0.486 5.455 -14.985 1.00 83.06 169 ILE A CA 1
ATOM 1361 C C . ILE A 1 169 ? -1.281 4.446 -14.147 1.00 83.06 169 ILE A C 1
ATOM 1363 O O . ILE A 1 169 ? -1.777 4.778 -13.069 1.00 83.06 169 ILE A O 1
ATOM 1367 N N . ASP A 1 170 ? -1.382 3.194 -14.607 1.00 87.25 170 ASP A N 1
ATOM 1368 C CA . ASP A 1 170 ? -2.011 2.128 -13.821 1.00 87.25 170 ASP A CA 1
ATOM 1369 C C . ASP A 1 170 ? -1.332 1.970 -12.448 1.00 87.25 170 ASP A C 1
ATOM 1371 O O . ASP A 1 170 ? -0.173 1.551 -12.345 1.00 87.25 170 ASP A O 1
ATOM 1375 N N . SER A 1 171 ? -2.077 2.319 -11.398 1.00 90.38 171 SER A N 1
ATOM 1376 C CA . SER A 1 171 ? -1.672 2.255 -9.994 1.00 90.38 171 SER A CA 1
ATOM 1377 C C . SER A 1 171 ? -2.112 0.955 -9.304 1.00 90.38 171 SER A C 1
ATOM 1379 O O . SER A 1 171 ? -1.904 0.792 -8.098 1.00 90.38 171 SER A O 1
ATOM 1381 N N . ASN A 1 172 ? -2.693 -0.003 -10.040 1.00 91.31 172 ASN A N 1
ATOM 1382 C CA . ASN A 1 172 ? -3.089 -1.310 -9.511 1.00 91.31 172 ASN A CA 1
ATOM 1383 C C . ASN A 1 172 ? -1.904 -2.277 -9.445 1.00 91.31 172 ASN A C 1
ATOM 1385 O O . ASN A 1 172 ? -1.791 -3.228 -10.221 1.00 91.31 172 ASN A O 1
ATOM 1389 N N . LEU A 1 173 ? -1.017 -2.038 -8.481 1.00 92.38 173 LEU A N 1
ATOM 1390 C CA . LEU A 1 173 ? 0.154 -2.879 -8.264 1.00 92.38 173 LEU A CA 1
ATOM 1391 C C . LEU A 1 173 ? -0.237 -4.290 -7.799 1.00 92.38 173 LEU A C 1
ATOM 1393 O O . LEU A 1 173 ? -1.112 -4.492 -6.962 1.00 92.38 173 LEU A O 1
ATOM 1397 N N . LYS A 1 174 ? 0.458 -5.291 -8.330 1.00 93.81 174 LYS A N 1
ATOM 1398 C CA . LYS A 1 174 ? 0.379 -6.690 -7.908 1.00 93.81 174 LYS A CA 1
ATOM 1399 C C . LYS A 1 174 ? 1.369 -6.929 -6.771 1.00 93.81 174 LYS A C 1
ATOM 1401 O O . LYS A 1 174 ? 2.570 -6.757 -6.980 1.00 93.81 174 LYS A O 1
ATOM 1406 N N . ILE A 1 175 ? 0.862 -7.355 -5.615 1.00 90.31 175 ILE A N 1
ATOM 1407 C CA . ILE A 1 175 ? 1.643 -7.770 -4.435 1.00 90.31 175 ILE A CA 1
ATOM 1408 C C . ILE A 1 175 ? 1.813 -9.281 -4.453 1.00 90.31 175 ILE A C 1
ATOM 1410 O O . ILE A 1 175 ? 0.856 -10.002 -4.818 1.00 90.31 175 ILE A O 1
#